Protein AF-A0A0I9SN17-F1 (afdb_monomer_lite)

pLDDT: mean 95.17, std 3.72, range [80.0, 98.44]

Secondary structure (DSSP, 8-state):
-EEEEEETTTTEEEEEEPPS--HHHHHHHHHTTPEEEEEEETTEEEEEEEEEE-TTS-EEEEEEE-TT--HHHHHHHHHHHHHHHH-

Sequence (87 aa):
MKATAYFPPNGRSELIDIVNVRPEDEAYFTEHGIEISLEELNGEMVVYADLGENEDGDPEELIEFSHGRNCQDTLSALRRLCEEHLA

Structure (mmCIF, N/CA/C/O backbone):
data_AF-A0A0I9SN17-F1
#
_entry.id   AF-A0A0I9SN17-F1
#
loop_
_atom_site.group_PDB
_atom_site.id
_atom_site.type_symbol
_atom_site.label_atom_id
_atom_site.label_alt_id
_atom_site.label_comp_id
_atom_site.label_asym_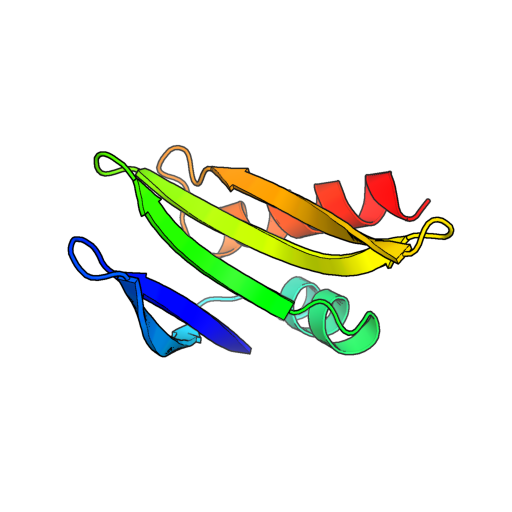id
_atom_site.label_entity_id
_atom_site.label_seq_id
_atom_site.pdbx_PDB_ins_code
_atom_site.Cartn_x
_atom_site.Cartn_y
_atom_site.Cartn_z
_atom_site.occupancy
_atom_site.B_iso_or_equiv
_atom_site.auth_seq_id
_atom_site.auth_comp_id
_atom_site.auth_asym_id
_atom_site.auth_atom_id
_atom_site.pdbx_PDB_model_num
ATOM 1 N N . MET A 1 1 ? -4.925 -11.889 -0.420 1.00 91.56 1 MET A N 1
ATOM 2 C CA . MET A 1 1 ? -3.679 -11.106 -0.516 1.00 91.56 1 MET A CA 1
ATOM 3 C C . MET A 1 1 ? -2.988 -11.008 0.839 1.00 91.56 1 MET A C 1
ATOM 5 O O . MET A 1 1 ? -3.685 -10.964 1.847 1.00 91.56 1 MET A O 1
ATOM 9 N N . LYS A 1 2 ? -1.650 -10.967 0.882 1.00 94.69 2 LYS A N 1
ATOM 10 C CA . LYS A 1 2 ? -0.885 -10.712 2.116 1.00 94.69 2 LYS A CA 1
ATOM 11 C C . LYS A 1 2 ? -0.333 -9.292 2.141 1.00 94.69 2 LYS A C 1
ATOM 13 O O . LYS A 1 2 ? -0.034 -8.755 1.082 1.00 94.69 2 LYS A O 1
ATOM 18 N N . ALA A 1 3 ? -0.178 -8.730 3.335 1.00 96.50 3 ALA A N 1
ATOM 19 C CA . ALA A 1 3 ? 0.487 -7.450 3.544 1.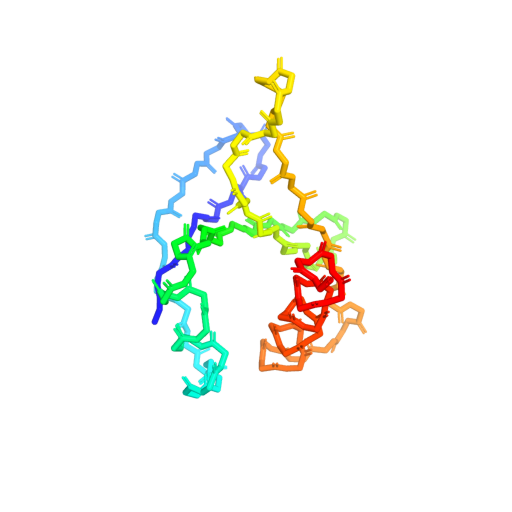00 96.50 3 ALA A CA 1
ATOM 20 C C . ALA A 1 3 ? 1.246 -7.424 4.867 1.00 96.50 3 ALA A C 1
ATOM 22 O O . ALA A 1 3 ? 0.883 -8.124 5.819 1.00 96.50 3 ALA A O 1
ATOM 23 N N . THR A 1 4 ? 2.275 -6.590 4.936 1.00 97.62 4 THR A N 1
ATOM 24 C CA . THR A 1 4 ? 3.010 -6.341 6.177 1.00 97.62 4 THR A CA 1
ATOM 25 C C . THR A 1 4 ? 2.277 -5.281 6.993 1.00 97.62 4 THR A C 1
ATOM 27 O O . THR A 1 4 ? 2.165 -4.137 6.570 1.00 97.62 4 THR A O 1
ATOM 30 N N . ALA A 1 5 ? 1.765 -5.641 8.167 1.00 96.62 5 ALA A N 1
ATOM 31 C CA . ALA A 1 5 ? 1.153 -4.691 9.090 1.00 96.62 5 ALA A CA 1
ATOM 32 C C . ALA A 1 5 ? 2.168 -4.243 10.144 1.00 96.62 5 ALA A C 1
ATOM 34 O O . ALA A 1 5 ? 2.735 -5.090 10.838 1.00 96.62 5 ALA A O 1
ATOM 35 N N . TYR A 1 6 ? 2.369 -2.935 10.289 1.00 95.88 6 TYR A N 1
ATOM 36 C CA . TYR A 1 6 ? 3.219 -2.337 11.317 1.00 95.88 6 TYR A CA 1
ATOM 37 C C . TYR A 1 6 ? 2.376 -1.848 12.496 1.00 95.88 6 TYR A C 1
ATOM 39 O O . TYR A 1 6 ? 1.354 -1.181 12.335 1.00 95.88 6 TYR A O 1
ATOM 47 N N . PHE A 1 7 ? 2.816 -2.191 13.706 1.00 90.56 7 PHE A N 1
ATOM 48 C CA . PHE A 1 7 ? 2.119 -1.883 14.948 1.00 90.56 7 PHE A CA 1
ATOM 49 C C . PHE A 1 7 ? 2.991 -1.018 15.871 1.00 90.56 7 PHE A C 1
ATOM 51 O O . PHE A 1 7 ? 4.114 -1.416 16.219 1.00 90.56 7 PHE A O 1
ATOM 58 N N . PRO A 1 8 ? 2.480 0.131 16.349 1.00 85.12 8 PRO A N 1
ATOM 59 C CA . PRO A 1 8 ? 3.145 0.906 17.388 1.00 85.12 8 PRO A CA 1
ATOM 60 C C . PRO A 1 8 ? 3.105 0.178 18.749 1.00 85.12 8 PRO A C 1
ATOM 62 O O . PRO A 1 8 ? 2.279 -0.712 18.966 1.00 85.12 8 PRO A O 1
ATOM 65 N N . PRO A 1 9 ? 3.959 0.566 19.717 1.00 85.44 9 PRO A N 1
ATOM 66 C CA . PRO A 1 9 ? 4.990 1.606 19.627 1.00 85.44 9 PRO A CA 1
ATOM 67 C C . PRO A 1 9 ? 6.382 1.081 19.235 1.00 85.44 9 PRO A C 1
ATOM 69 O O . PRO A 1 9 ? 7.317 1.865 19.126 1.00 85.44 9 PRO A O 1
ATOM 72 N N . ASN A 1 10 ? 6.565 -0.232 19.097 1.00 82.81 10 ASN A N 1
ATOM 73 C CA . ASN A 1 10 ? 7.888 -0.861 19.015 1.00 82.81 10 ASN A CA 1
ATOM 74 C C . ASN A 1 10 ? 8.304 -1.270 17.595 1.00 82.81 10 ASN A C 1
ATOM 76 O O . ASN A 1 10 ? 9.274 -2.011 17.452 1.00 82.81 10 ASN A O 1
ATOM 80 N N . GLY A 1 11 ? 7.573 -0.826 16.568 1.00 80.00 11 GLY A N 1
ATOM 81 C CA . GLY A 1 11 ? 7.855 -1.187 15.177 1.00 80.00 11 GLY A CA 1
ATOM 82 C C . GLY A 1 11 ? 7.667 -2.678 14.900 1.00 80.00 11 GLY A C 1
ATOM 83 O O . GLY A 1 11 ? 8.290 -3.218 13.989 1.00 80.00 11 GLY A O 1
ATOM 84 N N . ARG A 1 12 ? 6.846 -3.370 15.704 1.00 92.88 12 ARG A N 1
ATOM 85 C CA . ARG A 1 12 ? 6.504 -4.769 15.448 1.00 92.88 12 ARG A CA 1
ATOM 86 C C . ARG A 1 12 ? 5.789 -4.850 14.108 1.00 92.88 12 ARG A C 1
ATOM 88 O O . ARG A 1 12 ? 4.786 -4.168 13.925 1.00 92.88 12 ARG A O 1
ATOM 95 N N . SER A 1 13 ? 6.253 -5.734 13.236 1.00 95.19 13 SER A N 1
ATOM 96 C CA . SER A 1 13 ? 5.560 -6.070 12.001 1.00 95.19 13 SER A CA 1
ATOM 97 C C . SER A 1 13 ? 5.057 -7.508 12.014 1.00 95.19 13 SER A C 1
ATOM 99 O O . SER A 1 13 ? 5.673 -8.399 12.605 1.00 95.19 13 SER A O 1
ATOM 101 N N . GLU A 1 14 ? 3.913 -7.734 11.377 1.00 96.19 14 GLU A N 1
ATOM 102 C CA . GLU A 1 14 ? 3.352 -9.065 11.163 1.00 96.19 14 GLU A CA 1
ATOM 103 C C . GLU A 1 14 ? 2.843 -9.171 9.725 1.00 96.19 14 GLU A C 1
ATOM 105 O O . GLU A 1 14 ? 2.231 -8.242 9.200 1.00 96.19 14 GLU A O 1
ATOM 110 N N . LEU A 1 15 ? 3.087 -10.313 9.084 1.00 97.00 15 LEU A N 1
ATOM 111 C CA . LEU A 1 15 ? 2.491 -10.609 7.788 1.00 9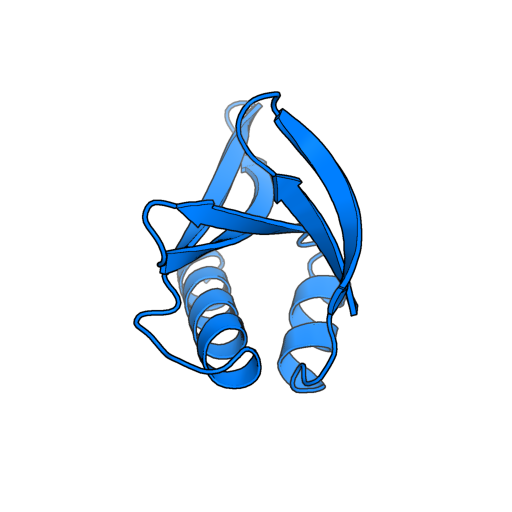7.00 15 LEU A CA 1
ATOM 112 C C . LEU A 1 15 ? 1.050 -11.068 8.019 1.00 97.00 15 LEU A C 1
ATOM 114 O O . LEU A 1 15 ? 0.829 -12.128 8.609 1.00 97.00 15 LEU A O 1
ATOM 118 N N . ILE A 1 16 ? 0.085 -10.281 7.556 1.00 95.94 16 ILE A N 1
ATOM 119 C CA . ILE A 1 16 ? -1.343 -10.555 7.722 1.00 95.94 16 ILE A CA 1
ATOM 120 C C . ILE A 1 16 ? -1.995 -10.900 6.385 1.00 95.94 16 ILE A C 1
ATOM 122 O O . ILE A 1 16 ? -1.556 -10.449 5.326 1.00 95.94 16 ILE A O 1
ATOM 126 N N . ASP A 1 17 ? -3.071 -11.682 6.434 1.00 95.94 17 ASP A N 1
ATOM 127 C CA . ASP A 1 17 ? -3.960 -11.857 5.289 1.00 95.94 17 ASP A CA 1
ATOM 128 C C . ASP A 1 17 ? -4.957 -10.690 5.246 1.00 95.94 17 ASP A C 1
ATOM 130 O O . ASP A 1 17 ? -5.763 -10.509 6.164 1.00 95.94 17 ASP A O 1
ATOM 134 N N . ILE A 1 18 ? -4.927 -9.907 4.167 1.00 93.69 18 ILE A N 1
ATOM 135 C CA . ILE A 1 18 ? -5.965 -8.918 3.885 1.00 93.69 18 ILE A CA 1
ATOM 136 C C . ILE A 1 18 ? -7.127 -9.629 3.191 1.00 93.69 18 ILE A C 1
ATOM 138 O O . ILE A 1 18 ? -6.975 -10.271 2.145 1.00 93.69 18 ILE A O 1
ATOM 142 N N . VAL A 1 19 ? -8.309 -9.485 3.785 1.00 92.06 19 VAL A N 1
ATOM 143 C CA . VAL A 1 19 ? -9.584 -9.977 3.256 1.00 92.06 19 VAL A CA 1
ATOM 144 C C . VAL A 1 19 ? -10.392 -8.831 2.656 1.00 92.06 19 VAL A C 1
ATOM 146 O O . VAL A 1 19 ? -10.169 -7.670 2.985 1.00 92.06 19 VAL A O 1
ATOM 149 N N . ASN A 1 20 ? -11.381 -9.158 1.821 1.00 94.19 20 ASN A N 1
ATOM 150 C CA . ASN A 1 20 ? -12.187 -8.170 1.096 1.00 94.19 20 ASN A CA 1
ATOM 151 C C . ASN A 1 20 ? -11.320 -7.253 0.219 1.00 94.19 20 ASN A C 1
ATOM 153 O O . ASN A 1 20 ? -11.467 -6.039 0.259 1.00 94.19 20 ASN A O 1
ATOM 157 N N . VAL A 1 21 ? -10.427 -7.842 -0.573 1.00 96.94 21 VAL A N 1
ATOM 158 C CA . VAL A 1 21 ? -9.715 -7.158 -1.661 1.00 96.94 21 VAL A CA 1
ATOM 159 C C . VAL A 1 21 ? -10.477 -7.424 -2.957 1.00 96.94 21 VAL A C 1
ATOM 161 O O . VAL A 1 21 ? -11.044 -8.509 -3.123 1.00 96.94 21 VAL A O 1
ATOM 164 N N . ARG A 1 22 ? -10.566 -6.440 -3.859 1.00 98.19 22 ARG A N 1
ATOM 165 C CA . ARG A 1 22 ? -11.152 -6.691 -5.181 1.00 98.19 22 ARG A CA 1
ATOM 166 C C . ARG A 1 22 ? -10.181 -7.549 -6.005 1.00 98.19 22 ARG A C 1
ATOM 168 O O . ARG A 1 22 ? -8.985 -7.263 -5.967 1.00 98.19 22 ARG A O 1
ATOM 175 N N . PRO A 1 23 ? -10.648 -8.576 -6.739 1.00 98.00 23 PRO A N 1
ATOM 176 C CA . PRO A 1 23 ? -9.759 -9.456 -7.501 1.00 98.00 23 PRO A CA 1
ATOM 177 C C . PRO A 1 23 ? -8.838 -8.715 -8.476 1.00 98.00 23 PRO A C 1
ATOM 179 O O . PRO A 1 23 ? -7.688 -9.103 -8.639 1.00 98.00 23 PRO A O 1
ATOM 182 N N . GLU A 1 24 ? -9.323 -7.641 -9.100 1.00 98.06 24 GLU A N 1
ATOM 183 C CA . GLU A 1 24 ? -8.546 -6.804 -10.014 1.00 98.06 24 GLU A CA 1
ATOM 184 C C . GLU A 1 24 ? -7.414 -6.034 -9.321 1.00 98.06 24 GLU A C 1
ATOM 186 O O . GLU A 1 24 ? -6.351 -5.866 -9.912 1.00 98.06 24 GLU A O 1
ATOM 191 N N . ASP A 1 25 ? -7.611 -5.611 -8.070 1.00 98.25 25 ASP A N 1
ATOM 192 C CA . ASP A 1 25 ? -6.579 -4.914 -7.304 1.00 98.25 25 ASP A CA 1
ATOM 193 C C . ASP A 1 25 ? -5.488 -5.914 -6.882 1.00 98.25 25 ASP A C 1
ATOM 195 O O . ASP A 1 25 ? -4.305 -5.671 -7.100 1.00 98.25 25 ASP A O 1
ATOM 199 N N . GLU A 1 26 ? -5.878 -7.088 -6.364 1.00 97.75 26 GLU A N 1
ATOM 200 C CA . GLU A 1 26 ? -4.934 -8.162 -6.008 1.00 97.75 26 GLU A CA 1
ATOM 201 C C . GLU A 1 26 ? -4.126 -8.645 -7.220 1.00 97.75 26 GLU A C 1
ATOM 203 O O . GLU A 1 26 ? -2.909 -8.822 -7.114 1.00 97.75 26 GLU A O 1
ATOM 208 N N . ALA A 1 27 ? -4.784 -8.839 -8.368 1.00 97.94 27 ALA A N 1
ATOM 209 C CA . ALA A 1 27 ? -4.119 -9.222 -9.608 1.00 97.94 27 ALA A CA 1
ATOM 210 C C . ALA A 1 27 ? -3.100 -8.163 -10.039 1.00 97.94 27 ALA A C 1
ATOM 212 O O . ALA A 1 27 ? -1.950 -8.511 -10.288 1.00 97.94 27 ALA A O 1
ATOM 213 N N . TYR A 1 28 ? -3.483 -6.882 -10.038 1.00 98.00 28 TYR A N 1
ATOM 214 C CA . TYR A 1 28 ? -2.593 -5.789 -10.420 1.00 98.00 28 TYR A CA 1
ATOM 215 C C . TYR A 1 28 ? -1.324 -5.746 -9.563 1.00 98.00 28 TYR A C 1
ATOM 217 O O . TYR A 1 28 ? -0.221 -5.763 -10.110 1.00 98.00 28 TYR A O 1
ATOM 225 N N . PHE A 1 29 ? -1.471 -5.737 -8.231 1.00 97.44 29 PHE A N 1
ATOM 226 C CA . PHE A 1 29 ? -0.323 -5.681 -7.322 1.00 97.44 29 PHE A CA 1
ATOM 227 C C . PHE A 1 29 ? 0.585 -6.904 -7.488 1.00 97.44 29 PHE A C 1
ATOM 229 O O . PHE A 1 29 ? 1.804 -6.774 -7.518 1.00 97.44 29 PHE A O 1
ATOM 236 N N . THR A 1 30 ? -0.002 -8.088 -7.675 1.00 96.38 30 THR A N 1
ATOM 237 C CA . THR A 1 30 ? 0.759 -9.328 -7.880 1.00 96.38 30 THR A CA 1
ATOM 238 C C . THR A 1 30 ? 1.519 -9.326 -9.209 1.00 96.38 30 THR A C 1
ATOM 240 O O . THR A 1 30 ? 2.683 -9.715 -9.249 1.00 96.38 30 THR A O 1
ATOM 243 N N . GLU A 1 31 ? 0.879 -8.902 -10.300 1.00 96.88 31 GLU A N 1
ATOM 244 C CA . GLU A 1 31 ? 1.472 -8.883 -11.644 1.00 96.88 31 GLU A CA 1
ATOM 245 C C . GLU A 1 31 ? 2.625 -7.882 -11.763 1.00 96.88 31 GLU A C 1
ATOM 247 O O . GLU A 1 31 ? 3.595 -8.155 -12.470 1.00 96.88 31 GLU A O 1
ATOM 252 N N . HIS A 1 32 ? 2.542 -6.762 -11.042 1.00 95.88 32 HIS A N 1
ATOM 253 C CA . HIS A 1 32 ? 3.573 -5.722 -11.029 1.00 95.88 32 HIS A CA 1
ATOM 254 C C . HIS A 1 32 ? 4.613 -5.913 -9.918 1.00 95.88 32 HIS A C 1
ATOM 256 O O . HIS A 1 32 ? 5.540 -5.118 -9.822 1.00 95.88 32 HIS A O 1
ATOM 262 N N . GLY A 1 33 ? 4.488 -6.959 -9.092 1.00 95.62 33 GLY A N 1
ATOM 263 C CA . GLY A 1 33 ? 5.416 -7.212 -7.988 1.00 95.62 33 GLY A CA 1
ATOM 264 C C . GLY A 1 33 ? 5.380 -6.144 -6.892 1.00 95.62 33 GLY A C 1
ATOM 265 O O . GLY A 1 33 ? 6.389 -5.935 -6.232 1.00 95.62 33 GLY A O 1
ATOM 266 N N . ILE A 1 34 ? 4.237 -5.479 -6.712 1.00 97.44 34 ILE A N 1
ATOM 267 C CA . ILE A 1 34 ? 4.049 -4.404 -5.735 1.00 97.44 34 ILE A CA 1
ATOM 268 C C . ILE A 1 34 ? 3.770 -5.019 -4.365 1.00 97.44 34 ILE A C 1
ATOM 270 O O . ILE A 1 34 ? 2.771 -5.729 -4.183 1.00 97.44 34 ILE A O 1
ATOM 274 N N . GLU A 1 35 ? 4.625 -4.726 -3.388 1.00 97.62 35 GLU A N 1
ATOM 275 C CA . GLU A 1 35 ? 4.427 -5.188 -2.016 1.00 97.62 35 GLU A CA 1
ATOM 276 C C . GLU A 1 35 ? 3.559 -4.200 -1.233 1.00 97.62 35 GLU A C 1
ATOM 278 O O . GLU A 1 35 ? 3.750 -2.987 -1.283 1.00 97.62 35 GLU A O 1
ATOM 283 N N . ILE A 1 36 ? 2.573 -4.725 -0.499 1.00 98.12 36 ILE A N 1
ATOM 284 C CA . ILE A 1 36 ? 1.669 -3.900 0.305 1.00 98.12 36 ILE A CA 1
ATOM 285 C C . ILE A 1 36 ? 2.066 -3.960 1.769 1.00 98.12 36 ILE A C 1
ATOM 287 O O . ILE A 1 36 ? 2.223 -5.039 2.357 1.00 98.12 36 ILE A O 1
ATOM 291 N N . SER A 1 37 ? 2.125 -2.789 2.389 1.00 97.38 37 SER A N 1
ATOM 292 C CA . SER A 1 37 ? 2.206 -2.665 3.834 1.00 97.38 37 SER A CA 1
ATOM 293 C C . SER A 1 37 ? 1.201 -1.653 4.372 1.00 97.38 37 SER A C 1
ATOM 295 O O . SER A 1 37 ? 0.599 -0.890 3.620 1.00 97.38 37 SER A O 1
ATOM 297 N N . LEU A 1 38 ? 0.916 -1.708 5.670 1.00 96.62 38 LEU A N 1
ATOM 298 C CA . LEU A 1 38 ? -0.070 -0.834 6.299 1.00 96.62 38 LEU A CA 1
ATOM 299 C C . LEU A 1 38 ? 0.218 -0.600 7.775 1.00 96.62 38 LEU A C 1
ATOM 301 O O . LEU A 1 38 ? 0.780 -1.455 8.459 1.00 96.62 38 LEU A O 1
ATOM 305 N N . GLU A 1 39 ? -0.238 0.534 8.283 1.00 96.00 39 GLU A N 1
ATOM 306 C CA . GLU A 1 39 ? -0.188 0.864 9.704 1.00 96.00 39 GLU A CA 1
ATOM 307 C C . GLU A 1 39 ? -1.395 1.708 10.121 1.00 96.00 39 GLU A C 1
ATOM 309 O O . GLU A 1 39 ? -2.081 2.303 9.288 1.00 96.00 39 GLU A O 1
ATOM 314 N N . GLU A 1 40 ? -1.656 1.767 11.426 1.00 93.88 40 GLU A N 1
ATOM 315 C CA . GLU A 1 40 ? -2.607 2.724 11.991 1.00 93.88 40 GLU A CA 1
ATOM 316 C C . GLU A 1 40 ? -1.845 3.940 12.528 1.00 93.88 40 GLU A C 1
ATOM 318 O O . GLU A 1 40 ? -1.095 3.840 13.503 1.00 93.88 40 GLU A O 1
ATOM 323 N N . LEU A 1 41 ? -2.077 5.105 11.923 1.00 91.62 41 LEU A N 1
ATOM 324 C CA . LEU A 1 41 ? -1.489 6.376 12.326 1.00 91.62 41 LEU A CA 1
ATOM 325 C C . LEU A 1 41 ? -2.585 7.308 12.851 1.00 91.62 41 LEU A C 1
ATOM 327 O O . LEU A 1 41 ? -3.422 7.797 12.100 1.00 91.62 41 LEU A O 1
ATOM 331 N N . ASN A 1 42 ? -2.580 7.589 14.157 1.00 90.88 42 ASN A N 1
ATOM 332 C CA . ASN A 1 42 ? -3.569 8.463 14.812 1.00 90.88 42 ASN A CA 1
ATOM 333 C C . ASN A 1 42 ? -5.041 8.057 14.558 1.00 90.88 42 ASN A C 1
ATOM 335 O O . ASN A 1 42 ? -5.908 8.923 14.433 1.00 90.88 42 ASN A O 1
ATOM 339 N N . GLY A 1 43 ? -5.327 6.751 14.499 1.00 90.62 43 GLY A N 1
ATOM 340 C CA . GLY A 1 43 ? -6.669 6.210 14.241 1.00 90.62 43 GLY A CA 1
ATOM 341 C C . GLY A 1 43 ? -7.086 6.203 12.765 1.00 90.62 43 GLY A C 1
ATOM 342 O O . GLY A 1 43 ? -8.232 5.883 12.460 1.00 90.62 43 GLY A O 1
ATOM 343 N N . GLU A 1 44 ? -6.176 6.557 11.860 1.00 94.75 44 GLU A N 1
ATOM 344 C CA . GLU A 1 44 ? -6.346 6.476 10.412 1.00 94.75 44 GLU A CA 1
ATOM 345 C C . GLU A 1 44 ? -5.505 5.316 9.869 1.00 94.75 44 GLU A C 1
ATOM 347 O O . GLU A 1 44 ? -4.346 5.155 10.253 1.00 94.75 44 GLU A O 1
ATOM 352 N N . MET A 1 45 ? -6.077 4.510 8.975 1.00 95.44 45 MET A N 1
ATOM 353 C CA . MET A 1 45 ? -5.326 3.445 8.313 1.00 95.44 45 MET A CA 1
ATOM 354 C C . MET A 1 45 ? -4.554 4.025 7.134 1.00 95.44 45 MET A C 1
ATOM 356 O O . MET A 1 45 ? -5.149 4.618 6.234 1.00 95.44 45 MET A O 1
ATOM 360 N N . VAL A 1 46 ? -3.244 3.816 7.125 1.00 97.19 46 VAL A N 1
ATOM 361 C CA . VAL A 1 46 ? -2.348 4.209 6.036 1.00 97.19 46 VAL A CA 1
ATOM 362 C C . VAL A 1 46 ? -1.863 2.945 5.346 1.00 97.19 46 VAL A C 1
ATOM 364 O O . VAL A 1 46 ? -1.490 1.982 6.017 1.00 97.19 46 VAL A O 1
ATOM 367 N N . VAL A 1 47 ? -1.917 2.926 4.017 1.00 97.69 47 VAL A N 1
ATOM 368 C CA . VAL A 1 47 ? -1.490 1.798 3.187 1.00 97.69 47 VAL A CA 1
ATOM 369 C C . VAL A 1 47 ? -0.399 2.274 2.239 1.00 97.69 47 VAL A C 1
ATOM 371 O O . VAL A 1 47 ? -0.521 3.336 1.634 1.00 97.69 47 VAL A O 1
ATOM 374 N N . TYR A 1 48 ? 0.643 1.470 2.113 1.00 98.06 48 TYR A N 1
ATOM 375 C CA . TYR A 1 48 ? 1.821 1.732 1.306 1.00 98.06 48 TYR A CA 1
ATOM 376 C C . TYR A 1 48 ? 1.917 0.690 0.192 1.00 98.06 48 TYR A C 1
ATOM 378 O O . TYR A 1 48 ? 1.642 -0.492 0.425 1.00 98.06 48 TYR A O 1
ATOM 386 N N . ALA A 1 49 ? 2.312 1.136 -0.995 1.00 98.25 49 ALA A N 1
ATOM 387 C CA . ALA A 1 49 ? 2.715 0.299 -2.115 1.00 98.25 49 ALA A CA 1
ATOM 388 C C . ALA A 1 49 ? 4.210 0.505 -2.360 1.00 98.25 49 ALA A C 1
ATOM 390 O O . ALA A 1 49 ? 4.613 1.602 -2.739 1.00 98.25 49 ALA A O 1
ATOM 391 N N . ASP A 1 50 ? 4.998 -0.541 -2.144 1.00 97.44 50 ASP A N 1
ATOM 392 C CA . ASP A 1 50 ? 6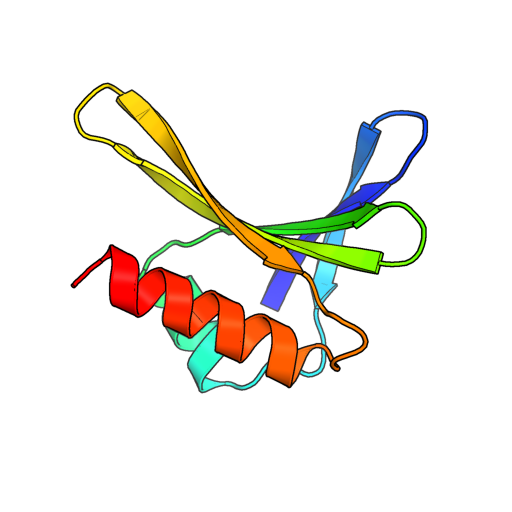.420 -0.588 -2.480 1.00 97.44 50 ASP A CA 1
ATOM 393 C C . ASP A 1 50 ? 6.563 -1.005 -3.951 1.00 97.44 50 ASP A C 1
ATOM 395 O O . ASP A 1 50 ? 6.123 -2.091 -4.347 1.00 97.44 50 ASP A O 1
ATOM 399 N N . LEU A 1 51 ? 7.108 -0.098 -4.764 1.00 96.44 51 LEU A N 1
ATOM 400 C CA . LEU A 1 51 ? 7.349 -0.275 -6.197 1.00 96.44 51 LEU A CA 1
ATOM 401 C C . LEU A 1 51 ? 8.785 -0.753 -6.490 1.00 96.44 51 LEU A C 1
ATOM 403 O O . LEU A 1 51 ? 9.123 -0.988 -7.652 1.00 96.44 51 LEU A O 1
ATOM 407 N N . GLY A 1 52 ? 9.621 -0.933 -5.462 1.00 94.75 52 GLY A N 1
ATOM 408 C CA . GLY A 1 52 ? 11.029 -1.295 -5.573 1.00 94.75 52 GLY A CA 1
ATOM 409 C C . GLY A 1 52 ? 11.963 -0.083 -5.547 1.00 94.75 52 GLY A C 1
ATOM 410 O O . GLY A 1 52 ? 11.745 0.878 -4.817 1.00 94.75 52 GLY A O 1
ATOM 411 N N . GLU A 1 53 ? 13.047 -0.146 -6.320 1.00 94.81 53 GLU A N 1
ATOM 412 C CA . GLU A 1 53 ? 14.045 0.927 -6.428 1.00 94.81 53 GLU A CA 1
ATOM 413 C C . GLU A 1 53 ? 13.898 1.662 -7.769 1.00 94.81 53 GLU A C 1
ATOM 415 O O . GLU A 1 53 ? 13.702 1.031 -8.813 1.00 94.81 53 GLU A O 1
ATOM 420 N N . ASN A 1 54 ? 14.039 2.988 -7.756 1.00 90.38 54 ASN A N 1
ATOM 421 C CA . ASN A 1 54 ? 14.061 3.807 -8.969 1.00 90.38 54 ASN A CA 1
ATOM 422 C C . ASN A 1 54 ? 15.437 3.764 -9.680 1.00 90.38 54 ASN A C 1
ATOM 424 O O . ASN A 1 54 ? 16.361 3.066 -9.258 1.00 90.38 54 ASN A O 1
ATOM 428 N N . GLU A 1 55 ? 15.606 4.528 -10.769 1.00 90.50 55 GLU A N 1
ATOM 429 C CA . GLU A 1 55 ? 16.863 4.555 -11.547 1.00 90.50 55 GLU A CA 1
ATOM 430 C C . GLU A 1 55 ? 18.093 5.020 -10.743 1.00 90.50 55 GLU A C 1
ATOM 432 O O . GLU A 1 55 ? 19.223 4.662 -11.088 1.00 90.50 55 GLU A O 1
ATOM 437 N N . ASP A 1 56 ? 17.879 5.786 -9.671 1.00 91.62 56 ASP A N 1
ATOM 438 C CA . ASP A 1 56 ? 18.925 6.281 -8.775 1.00 91.62 56 ASP A CA 1
ATOM 439 C C . ASP A 1 56 ? 19.234 5.296 -7.625 1.00 91.62 56 ASP A C 1
ATOM 441 O O . ASP A 1 56 ? 20.185 5.505 -6.867 1.00 91.62 56 ASP A O 1
ATOM 445 N N . GLY A 1 57 ? 18.486 4.189 -7.529 1.00 91.75 57 GLY A N 1
ATOM 446 C CA . GLY A 1 57 ? 18.600 3.197 -6.458 1.00 91.75 57 GLY A CA 1
ATOM 447 C C . GLY A 1 57 ? 17.915 3.617 -5.156 1.00 91.75 57 GLY A C 1
ATOM 448 O O . GLY A 1 57 ? 18.176 3.019 -4.111 1.00 91.75 57 GLY A O 1
ATOM 449 N N . ASP A 1 58 ? 17.072 4.650 -5.197 1.00 92.50 58 ASP A N 1
ATOM 450 C CA . ASP A 1 58 ? 16.269 5.065 -4.052 1.00 92.50 58 ASP A CA 1
ATOM 451 C C . ASP A 1 58 ? 14.961 4.255 -4.007 1.00 92.50 58 ASP A C 1
ATOM 453 O O . ASP A 1 58 ? 14.371 3.994 -5.061 1.00 92.50 58 ASP A O 1
ATOM 457 N N . PRO A 1 59 ? 14.479 3.866 -2.810 1.00 92.25 59 PRO A N 1
ATOM 458 C CA . PRO A 1 59 ? 13.209 3.165 -2.669 1.00 92.25 59 PRO A CA 1
ATOM 459 C C . PRO A 1 59 ? 12.049 4.046 -3.138 1.00 92.25 59 PRO A C 1
ATOM 461 O O . PRO A 1 59 ? 11.974 5.235 -2.810 1.00 92.25 59 PRO A O 1
ATOM 464 N N . GLU A 1 60 ? 11.130 3.447 -3.883 1.00 95.56 60 GLU A N 1
ATOM 465 C CA . GLU A 1 60 ? 9.980 4.108 -4.474 1.00 95.56 60 GLU A CA 1
ATOM 466 C C . GLU A 1 60 ? 8.687 3.566 -3.862 1.00 95.56 60 GLU A C 1
ATOM 468 O O . GLU A 1 60 ? 8.270 2.437 -4.111 1.00 95.56 60 GLU A O 1
ATOM 473 N N . GLU A 1 61 ? 8.037 4.396 -3.048 1.00 95.56 61 GLU A N 1
ATOM 474 C CA . GLU A 1 61 ? 6.817 4.033 -2.331 1.00 95.56 61 GLU A CA 1
ATOM 475 C C . GLU A 1 61 ? 5.690 5.030 -2.615 1.00 95.56 61 GLU A C 1
ATOM 477 O O . GLU A 1 61 ? 5.894 6.249 -2.639 1.00 95.56 61 GLU A O 1
ATOM 482 N N . LEU A 1 62 ? 4.469 4.515 -2.762 1.00 97.81 62 LEU A N 1
ATOM 483 C CA . LEU A 1 62 ? 3.245 5.314 -2.824 1.00 97.81 62 LEU A CA 1
ATOM 484 C C . LEU A 1 62 ? 2.394 5.089 -1.578 1.00 97.81 62 LEU A C 1
ATOM 486 O O . LEU A 1 62 ? 2.329 3.984 -1.045 1.00 97.81 62 LEU A O 1
ATOM 490 N N . ILE A 1 63 ? 1.713 6.142 -1.130 1.00 97.81 63 ILE A N 1
ATOM 491 C CA . ILE A 1 63 ? 0.968 6.160 0.132 1.00 97.81 63 ILE A CA 1
ATOM 492 C C . ILE A 1 63 ? -0.488 6.515 -0.142 1.00 97.81 63 ILE A C 1
ATOM 494 O O . ILE A 1 63 ? -0.765 7.515 -0.803 1.00 97.81 63 ILE A O 1
ATOM 498 N N . GLU A 1 64 ? -1.412 5.750 0.437 1.00 98.25 64 GLU A N 1
ATOM 499 C CA . GLU A 1 64 ? -2.840 6.052 0.437 1.00 98.25 64 GLU A CA 1
ATOM 500 C C . GLU A 1 64 ? -3.423 5.984 1.854 1.00 98.25 64 GLU A C 1
ATOM 502 O O . GLU A 1 64 ? -3.297 4.991 2.573 1.00 98.25 64 GLU A O 1
ATOM 507 N N . PHE A 1 65 ? -4.118 7.048 2.250 1.00 97.94 65 PHE A N 1
ATOM 508 C CA . PHE A 1 65 ? -4.844 7.114 3.519 1.00 97.94 65 PHE A CA 1
ATOM 509 C C . PHE A 1 65 ? -6.261 6.584 3.323 1.00 97.94 65 PHE A C 1
ATOM 511 O O . PHE A 1 65 ? -6.937 6.958 2.366 1.00 97.94 65 PHE A O 1
ATOM 518 N N . SER A 1 66 ? -6.777 5.759 4.234 1.00 97.06 66 SER A N 1
ATOM 519 C CA . SER A 1 66 ? -8.115 5.184 4.060 1.00 97.06 66 SER A CA 1
ATOM 520 C C . SER A 1 66 ? -9.211 6.253 4.050 1.00 97.06 66 SER A C 1
ATOM 522 O O . SER A 1 66 ? -10.192 6.119 3.325 1.00 97.06 66 SER A O 1
ATOM 524 N N . HIS A 1 67 ? -9.054 7.351 4.792 1.00 95.50 67 HIS A N 1
ATOM 525 C CA . HIS A 1 67 ? -10.062 8.401 4.955 1.00 95.50 67 HIS A CA 1
ATOM 526 C C . HIS A 1 67 ? -11.431 7.840 5.381 1.00 95.50 67 HIS A C 1
ATOM 528 O O . HIS A 1 67 ? -12.483 8.292 4.922 1.00 95.50 67 HIS A O 1
ATOM 534 N N . GLY A 1 68 ? -11.422 6.797 6.218 1.00 94.50 68 GLY A N 1
ATOM 535 C CA . GLY A 1 68 ? -12.622 6.071 6.644 1.00 94.50 68 GLY A CA 1
ATOM 536 C C . GLY A 1 68 ? -13.250 5.167 5.574 1.00 94.50 68 GLY A C 1
ATOM 537 O O . GLY A 1 68 ? -14.336 4.624 5.799 1.00 94.50 68 GLY A O 1
ATOM 538 N N . ARG A 1 69 ? -12.604 4.990 4.414 1.00 97.00 69 ARG A N 1
ATOM 539 C CA . ARG A 1 69 ? -13.017 4.017 3.395 1.00 97.00 69 ARG A CA 1
ATOM 540 C C . ARG A 1 69 ? -12.778 2.589 3.873 1.00 97.00 69 ARG A C 1
ATOM 542 O O . ARG A 1 69 ? -11.938 2.307 4.724 1.00 97.00 69 ARG A O 1
ATOM 549 N N . ASN A 1 70 ? -13.530 1.665 3.281 1.00 96.50 70 ASN A N 1
ATOM 550 C CA . ASN A 1 70 ? -13.286 0.240 3.464 1.00 96.50 70 ASN A CA 1
ATOM 551 C C . ASN A 1 70 ? -12.011 -0.204 2.717 1.00 96.50 70 ASN A C 1
ATOM 553 O O . ASN A 1 70 ? -11.488 0.510 1.864 1.00 96.50 70 ASN A O 1
ATOM 557 N N . CYS A 1 71 ? -11.551 -1.421 3.010 1.00 95.75 71 CYS A N 1
ATOM 558 C CA . CYS A 1 71 ? -10.359 -2.010 2.398 1.00 95.75 71 CYS A CA 1
ATOM 559 C C . CYS A 1 71 ? -10.385 -1.983 0.861 1.00 95.75 71 CYS A C 1
ATOM 561 O O . CYS A 1 71 ? -9.404 -1.567 0.252 1.00 95.75 71 CYS A O 1
ATOM 563 N N . GLN A 1 72 ? -11.508 -2.361 0.241 1.00 98.00 72 GLN A N 1
ATOM 564 C CA . GLN A 1 72 ? -11.636 -2.393 -1.216 1.00 98.00 72 GLN A CA 1
ATOM 565 C C . GLN A 1 72 ? -11.411 -1.007 -1.822 1.00 98.00 72 GLN A C 1
ATOM 567 O O . GLN A 1 72 ? -10.649 -0.858 -2.767 1.00 98.00 72 GLN A O 1
ATOM 572 N N . ASP A 1 73 ? -12.072 0.014 -1.285 1.00 98.25 73 ASP A N 1
ATOM 573 C CA . ASP A 1 73 ? -12.014 1.374 -1.822 1.00 98.25 73 ASP A CA 1
ATOM 574 C C . ASP A 1 73 ? -10.666 2.052 -1.563 1.00 98.25 73 ASP A C 1
ATOM 576 O O . ASP A 1 73 ? -10.213 2.833 -2.400 1.00 98.25 73 ASP A O 1
ATOM 580 N N . THR A 1 74 ? -10.012 1.733 -0.444 1.00 98.25 74 THR A N 1
ATOM 581 C CA . THR A 1 74 ? -8.642 2.176 -0.160 1.00 98.25 74 THR A CA 1
ATOM 582 C C . THR A 1 74 ? -7.650 1.535 -1.131 1.00 98.25 74 THR A C 1
ATOM 584 O O . THR A 1 74 ? -6.885 2.246 -1.773 1.00 98.25 74 THR A O 1
ATOM 587 N N . LEU A 1 75 ? -7.704 0.211 -1.322 1.00 98.19 75 LEU A N 1
ATOM 588 C CA . LEU A 1 75 ? -6.79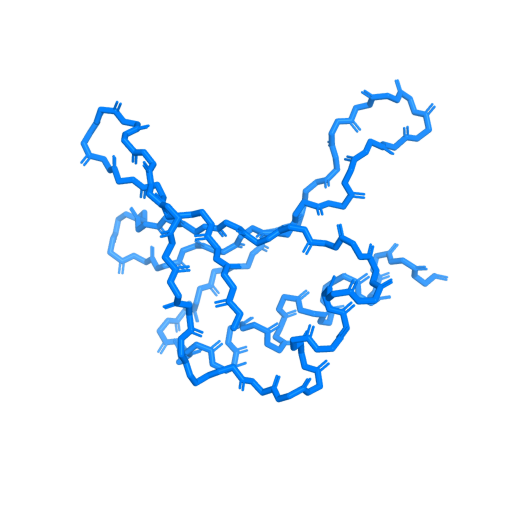0 -0.490 -2.232 1.00 98.19 75 LEU A CA 1
ATOM 589 C C . LEU A 1 75 ? -7.027 -0.138 -3.701 1.00 98.19 75 LEU A C 1
ATOM 591 O O . LEU A 1 75 ? -6.066 0.024 -4.444 1.00 98.19 75 LEU A O 1
ATOM 595 N N . SER A 1 76 ? -8.276 0.063 -4.125 1.00 98.31 76 SER A N 1
ATOM 596 C CA . SER A 1 76 ? -8.555 0.529 -5.487 1.00 98.31 76 SER A CA 1
ATOM 597 C C . SER A 1 76 ? -8.018 1.937 -5.744 1.00 98.31 76 SER A C 1
ATOM 599 O O . SER A 1 76 ? -7.659 2.254 -6.875 1.00 98.31 76 SER A O 1
ATOM 601 N N . ALA A 1 77 ? -7.996 2.804 -4.730 1.00 98.44 77 ALA A N 1
ATOM 602 C CA . ALA A 1 77 ? -7.411 4.131 -4.869 1.00 98.44 77 ALA A CA 1
ATOM 603 C C . ALA A 1 77 ? -5.881 4.070 -4.899 1.00 98.44 77 ALA A C 1
ATOM 605 O O . ALA A 1 77 ? -5.284 4.688 -5.775 1.00 98.44 77 ALA A O 1
ATOM 606 N N . LEU A 1 78 ? -5.271 3.241 -4.045 1.00 98.44 78 LEU A N 1
ATOM 607 C CA . LEU A 1 78 ? -3.836 2.967 -4.100 1.00 98.44 78 LEU A CA 1
ATOM 608 C C . LEU A 1 78 ? -3.421 2.399 -5.465 1.00 98.44 78 LEU A C 1
ATOM 610 O O . LEU A 1 78 ? -2.471 2.895 -6.057 1.00 98.44 78 LEU A O 1
ATOM 614 N N . ARG A 1 79 ? -4.176 1.440 -6.025 1.00 98.31 79 ARG A N 1
ATOM 615 C CA . ARG A 1 79 ? -3.920 0.928 -7.381 1.00 98.31 79 ARG A CA 1
ATOM 616 C C . ARG A 1 79 ? -3.913 2.050 -8.414 1.00 98.31 79 ARG A C 1
ATOM 618 O O . ARG A 1 79 ? -3.014 2.081 -9.241 1.00 98.31 79 ARG A O 1
ATOM 625 N N . ARG A 1 80 ? -4.892 2.959 -8.382 1.00 98.25 80 ARG A N 1
ATOM 626 C CA . ARG A 1 80 ? -4.944 4.082 -9.335 1.00 98.25 80 ARG A CA 1
ATOM 627 C C . ARG A 1 80 ? -3.729 4.992 -9.209 1.00 98.25 80 ARG A C 1
ATOM 629 O O . ARG A 1 80 ? -3.204 5.402 -10.23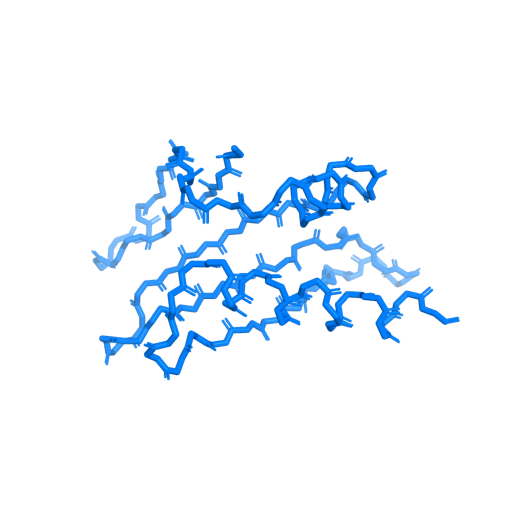2 1.00 98.25 80 ARG A O 1
ATOM 636 N N . LEU A 1 81 ? -3.264 5.258 -7.986 1.00 97.88 81 LEU A N 1
ATOM 637 C CA . LEU A 1 81 ? -2.018 5.998 -7.774 1.00 97.88 81 LEU A CA 1
ATOM 638 C C . LEU A 1 81 ? -0.830 5.269 -8.417 1.00 97.88 81 LEU A C 1
ATOM 640 O O . LEU A 1 81 ? -0.043 5.900 -9.112 1.00 97.88 81 LEU A O 1
ATOM 644 N N . CYS A 1 82 ? -0.732 3.945 -8.255 1.00 97.44 82 CYS A N 1
ATOM 645 C CA . CYS A 1 82 ? 0.300 3.151 -8.925 1.00 97.44 82 CYS A CA 1
ATOM 646 C C . CYS A 1 82 ? 0.173 3.196 -10.458 1.00 97.44 82 CYS A C 1
ATOM 648 O O . CYS A 1 82 ? 1.179 3.325 -11.143 1.00 97.44 82 CYS A O 1
ATOM 650 N N . GLU A 1 83 ? -1.041 3.086 -11.005 1.00 97.12 83 GLU A N 1
ATOM 651 C CA . GLU A 1 83 ? -1.292 3.152 -12.454 1.00 97.12 83 GLU A CA 1
ATOM 652 C C . GLU A 1 83 ? -0.903 4.515 -13.034 1.00 97.12 83 GLU A C 1
ATOM 654 O O . GLU A 1 83 ? -0.308 4.576 -14.103 1.00 97.12 83 GLU A O 1
ATOM 659 N N . GLU A 1 84 ? -1.226 5.604 -12.334 1.00 96.19 84 GLU A N 1
ATOM 660 C CA . GLU A 1 84 ? -0.859 6.967 -12.733 1.00 96.19 84 GLU A CA 1
ATOM 661 C C . GLU A 1 84 ? 0.653 7.204 -12.660 1.00 96.19 84 GLU A C 1
ATOM 663 O O . GLU A 1 84 ? 1.188 7.950 -13.476 1.00 96.19 84 GLU A O 1
ATOM 668 N N . HIS A 1 85 ? 1.333 6.573 -11.701 1.00 94.19 85 HIS A N 1
ATOM 669 C CA . HIS A 1 85 ? 2.775 6.705 -11.502 1.00 94.19 85 HIS A CA 1
ATOM 670 C C . HIS A 1 85 ? 3.603 5.898 -12.512 1.00 94.19 85 HIS A C 1
ATOM 672 O O . HIS A 1 85 ? 4.676 6.336 -12.913 1.00 94.19 85 HIS A O 1
ATOM 678 N N . LEU A 1 86 ? 3.102 4.736 -12.944 1.00 88.38 86 LEU A N 1
ATOM 679 C CA . LEU A 1 86 ? 3.787 3.838 -13.885 1.00 88.38 86 LEU A CA 1
ATOM 680 C C . LEU A 1 86 ? 3.443 4.095 -15.369 1.00 88.38 86 LEU A C 1
ATOM 682 O O . LEU A 1 86 ? 3.968 3.394 -16.239 1.00 88.38 86 LEU A O 1
ATOM 686 N N . ALA A 1 87 ? 2.548 5.045 -15.664 1.00 85.69 87 ALA A N 1
ATOM 687 C CA . ALA A 1 87 ? 2.103 5.398 -17.020 1.00 85.69 87 ALA A CA 1
ATOM 688 C C . ALA A 1 87 ? 3.030 6.401 -17.726 1.00 85.69 87 ALA A C 1
ATOM 690 O O . ALA A 1 87 ? 3.262 6.206 -18.945 1.00 85.69 87 ALA A O 1
#

Radius of gyration: 12.76 Å; chains: 1; bounding box: 32×20×37 Å

Foldseek 3Di:
DWAWEFEDDPRDIDIDDDPPADPVLVCLCVVQVWGKYWYQDPNKIKIKTWNAADPVRHTDIDIFICPPPDPHVRSVVSSVVVVVVVD